Protein AF-Q836P2-F1 (afdb_monomer_lite)

Secondary structure (DSSP, 8-state):
-------TTTTSGGGGS--EEEEEETTEEE-TTS-EES-GGGSPEES-HHHHHHHHHHHT-EEEEE-

Structure (mmCIF, N/CA/C/O backbone):
data_AF-Q836P2-F1
#
_entry.id   AF-Q836P2-F1
#
loop_
_atom_site.group_PDB
_atom_site.id
_atom_site.type_symbol
_atom_site.label_atom_id
_atom_site.label_alt_id
_atom_site.label_comp_id
_atom_site.label_asym_id
_atom_site.label_entity_id
_atom_site.label_seq_id
_atom_site.pdbx_PDB_ins_code
_atom_site.Cartn_x
_atom_site.Cartn_y
_atom_site.Cartn_z
_atom_site.occupancy
_atom_site.B_iso_or_equiv
_atom_site.auth_seq_id
_atom_site.auth_comp_id
_atom_site.auth_asym_id
_atom_site.auth_atom_id
_atom_site.pdbx_PDB_model_num
ATOM 1 N N . MET A 1 1 ? -1.718 42.613 22.373 1.00 43.28 1 MET A N 1
ATOM 2 C CA . MET A 1 1 ? -2.279 42.290 21.043 1.00 43.28 1 MET A CA 1
ATOM 3 C C . MET A 1 1 ? -1.805 40.902 20.663 1.00 43.28 1 MET A C 1
ATOM 5 O O . MET A 1 1 ? -0.621 40.678 20.462 1.00 43.28 1 MET A O 1
ATOM 9 N N . THR A 1 2 ? -2.735 39.962 20.745 1.00 42.00 2 THR A N 1
ATOM 10 C CA . THR A 1 2 ? -2.599 38.514 20.581 1.00 42.00 2 THR A CA 1
ATOM 11 C C . THR A 1 2 ? -2.272 38.144 19.136 1.00 42.00 2 THR A C 1
ATOM 13 O O . THR A 1 2 ? -3.116 38.305 18.261 1.00 42.00 2 THR A O 1
ATOM 16 N N . PHE A 1 3 ? -1.081 37.599 18.883 1.00 46.91 3 PHE A N 1
ATOM 17 C CA . PHE A 1 3 ? -0.790 36.891 17.635 1.00 46.91 3 PHE A CA 1
ATOM 18 C C . PHE A 1 3 ? -0.960 35.386 17.864 1.00 46.91 3 PHE A C 1
ATOM 20 O O . PHE A 1 3 ? -0.092 34.709 18.409 1.00 46.91 3 PHE A O 1
ATOM 27 N N . LEU A 1 4 ? -2.133 34.885 17.473 1.00 51.34 4 LEU A N 1
ATOM 28 C CA . LEU A 1 4 ? -2.447 33.467 17.310 1.00 51.34 4 LEU A CA 1
ATOM 29 C C . LEU A 1 4 ? -1.639 32.919 16.126 1.00 51.34 4 LEU A C 1
ATOM 31 O O . LEU A 1 4 ? -2.026 33.093 14.974 1.00 51.34 4 LEU A O 1
ATOM 35 N N . ILE A 1 5 ? -0.516 32.256 16.399 1.00 60.47 5 ILE A N 1
ATOM 36 C CA . ILE A 1 5 ? 0.199 31.471 15.388 1.00 60.47 5 ILE A CA 1
ATOM 37 C C . ILE A 1 5 ? -0.369 30.054 15.453 1.00 60.47 5 ILE A C 1
ATOM 39 O O . ILE A 1 5 ? -0.113 29.295 16.387 1.00 60.47 5 ILE A O 1
ATOM 43 N N . ALA A 1 6 ? -1.215 29.734 14.477 1.00 57.62 6 ALA A N 1
ATOM 44 C CA . ALA A 1 6 ? -1.829 28.426 14.314 1.00 57.62 6 ALA A CA 1
ATOM 45 C C . ALA A 1 6 ? -0.759 27.322 14.149 1.00 57.62 6 ALA A C 1
ATOM 47 O O . ALA A 1 6 ? 0.169 27.491 13.352 1.00 57.62 6 ALA A O 1
ATOM 48 N N . PRO A 1 7 ? -0.879 26.161 14.820 1.00 51.88 7 PRO A N 1
ATOM 49 C CA . PRO A 1 7 ? 0.068 25.061 14.679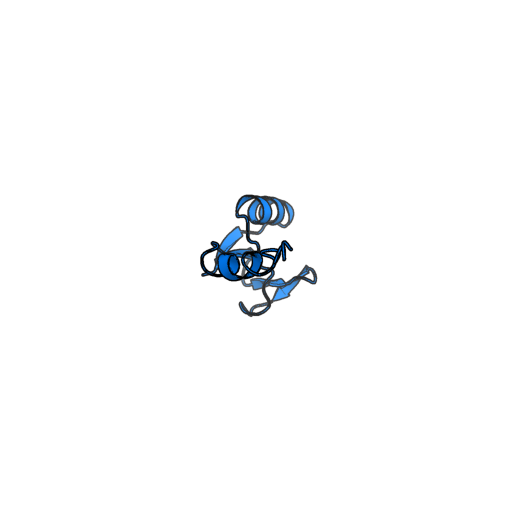 1.00 51.88 7 PRO A CA 1
ATOM 50 C C . PRO A 1 7 ? -0.270 24.212 13.440 1.00 51.88 7 PRO A C 1
ATOM 52 O O . PRO A 1 7 ? -0.620 23.041 13.549 1.00 51.88 7 PRO A O 1
ATOM 55 N N . PHE A 1 8 ? -0.176 24.784 12.236 1.00 50.38 8 PHE A N 1
ATOM 56 C CA . PHE A 1 8 ? -0.416 24.039 10.986 1.00 50.38 8 PHE A CA 1
ATOM 57 C C . PHE A 1 8 ? 0.739 23.101 10.586 1.00 50.38 8 PHE A C 1
ATOM 59 O O . PHE A 1 8 ? 0.616 22.331 9.638 1.00 50.38 8 PHE A O 1
ATOM 66 N N . THR A 1 9 ? 1.858 23.107 11.313 1.00 49.69 9 THR A N 1
ATOM 67 C CA . THR A 1 9 ? 3.067 22.358 10.933 1.00 49.69 9 THR A CA 1
ATOM 68 C C . THR A 1 9 ? 3.239 21.015 11.651 1.00 49.69 9 THR A C 1
ATOM 70 O O . THR A 1 9 ? 4.077 20.213 11.240 1.00 49.69 9 THR A O 1
ATOM 73 N N . LEU A 1 10 ? 2.413 20.689 12.657 1.00 45.00 10 LEU A N 1
ATOM 74 C CA . LEU A 1 10 ? 2.523 19.417 13.395 1.00 45.00 10 LEU A CA 1
ATOM 75 C C . LEU A 1 10 ? 1.833 18.225 12.697 1.00 45.00 10 LEU A C 1
ATOM 77 O O . LEU A 1 10 ? 1.936 17.089 13.155 1.00 45.00 10 LEU A O 1
ATOM 81 N N . PHE A 1 11 ? 1.148 18.445 11.572 1.00 44.66 11 PHE A N 1
ATOM 82 C CA . PHE A 1 11 ? 0.461 17.366 10.851 1.00 44.66 11 PHE A CA 1
ATOM 83 C C . PHE A 1 11 ? 1.409 16.509 9.985 1.00 44.66 11 PHE A C 1
ATOM 85 O O . PHE A 1 11 ? 1.084 15.373 9.653 1.00 44.66 11 PHE A O 1
ATOM 92 N N . SER A 1 12 ? 2.608 17.008 9.653 1.00 45.16 12 SER A N 1
ATOM 93 C CA . SER A 1 12 ? 3.488 16.364 8.659 1.00 4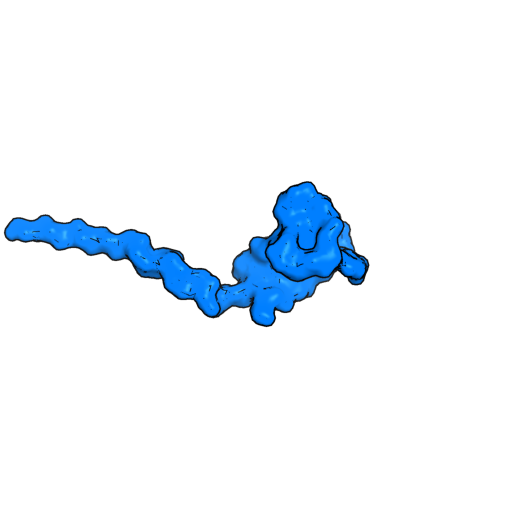5.16 12 SER A CA 1
ATOM 94 C C . SER A 1 12 ? 4.481 15.342 9.246 1.00 45.16 12 SER A C 1
ATOM 96 O O . SER A 1 12 ? 4.861 14.385 8.575 1.00 45.16 12 SER A O 1
ATOM 98 N N . ILE A 1 13 ? 4.872 15.472 10.522 1.00 44.56 13 ILE A N 1
ATOM 99 C CA . ILE A 1 13 ? 5.934 14.631 11.124 1.00 44.56 13 ILE A CA 1
ATOM 100 C C . ILE A 1 13 ? 5.403 13.277 11.635 1.00 44.56 13 ILE A C 1
ATOM 102 O O . ILE A 1 13 ? 6.157 12.311 11.745 1.00 44.56 13 ILE A O 1
ATOM 106 N N . ARG A 1 14 ? 4.084 13.120 11.833 1.00 44.00 14 ARG A N 1
ATOM 107 C CA . ARG A 1 14 ? 3.494 11.800 12.152 1.00 44.00 14 ARG A CA 1
ATOM 108 C C . ARG A 1 14 ? 3.531 10.800 10.986 1.00 44.00 14 ARG A C 1
ATOM 110 O O . ARG A 1 14 ? 3.147 9.652 11.167 1.00 44.00 14 ARG A O 1
ATOM 117 N N . LYS A 1 15 ? 4.043 11.201 9.818 1.00 46.34 15 LYS A N 1
ATOM 118 C CA . LYS A 1 15 ? 4.230 10.354 8.631 1.00 46.34 15 LYS A CA 1
ATOM 119 C C . LYS A 1 15 ? 5.331 9.285 8.798 1.00 46.34 15 LYS A C 1
ATOM 121 O O . LYS A 1 15 ? 5.404 8.378 7.980 1.00 46.34 15 LYS A O 1
ATOM 126 N N . ALA A 1 16 ? 6.170 9.367 9.838 1.00 45.84 16 ALA A N 1
ATOM 127 C CA . ALA A 1 16 ? 7.440 8.628 9.907 1.00 45.84 16 ALA A CA 1
ATOM 128 C C . ALA A 1 16 ? 7.460 7.325 10.739 1.00 45.84 16 ALA A C 1
ATOM 130 O O . ALA A 1 16 ? 8.456 6.613 10.694 1.00 45.84 16 ALA A O 1
ATOM 131 N N . VAL A 1 17 ? 6.396 6.956 11.464 1.00 49.31 17 VAL A N 1
ATOM 132 C CA . VAL A 1 17 ? 6.304 5.631 12.135 1.00 49.31 17 VAL A CA 1
ATOM 133 C C . VAL A 1 17 ? 4.900 5.049 11.966 1.00 49.31 17 VAL A C 1
ATOM 135 O O . VAL A 1 17 ? 4.291 4.493 12.876 1.00 49.31 17 VAL A O 1
ATOM 138 N N . MET A 1 18 ? 4.320 5.238 10.785 1.00 53.91 18 MET A N 1
ATOM 139 C CA . MET A 1 18 ? 3.077 4.569 10.431 1.00 53.91 18 MET A CA 1
ATOM 140 C C . MET A 1 18 ? 3.442 3.280 9.719 1.00 53.91 18 MET A C 1
ATOM 142 O O . MET A 1 18 ? 4.159 3.291 8.724 1.00 53.91 18 MET A O 1
ATOM 146 N N . SER A 1 19 ? 2.957 2.164 10.253 1.00 59.81 19 SER A N 1
ATOM 147 C CA . SER A 1 19 ? 3.018 0.875 9.574 1.00 59.81 19 SER A CA 1
ATOM 148 C C . SER A 1 19 ? 2.431 1.051 8.171 1.00 59.81 19 SER A C 1
ATOM 150 O O . SER A 1 19 ? 1.237 1.300 8.038 1.00 59.81 19 SER A O 1
ATOM 152 N N . MET A 1 20 ? 3.273 1.008 7.141 1.00 84.50 20 MET A N 1
ATOM 153 C CA . MET A 1 20 ? 2.836 1.100 5.754 1.00 84.50 20 MET A CA 1
ATOM 154 C C . MET A 1 20 ? 2.476 -0.309 5.281 1.00 84.50 20 MET A C 1
ATOM 156 O O . MET A 1 20 ? 3.101 -1.300 5.652 1.00 84.50 20 MET A O 1
ATOM 160 N N . TYR A 1 21 ? 1.412 -0.429 4.505 1.00 87.56 21 TYR A N 1
ATOM 161 C CA . TYR A 1 21 ? 0.908 -1.703 4.009 1.00 87.56 21 TYR A CA 1
ATOM 162 C C . TYR A 1 21 ? 0.767 -1.614 2.501 1.00 87.56 21 TYR A C 1
ATOM 164 O O . TYR A 1 21 ? 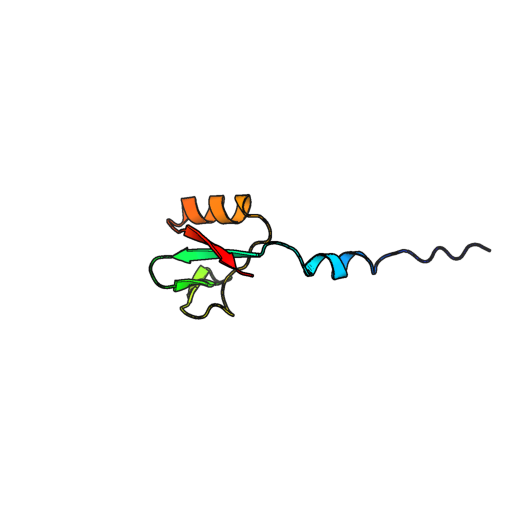0.338 -0.599 1.976 1.00 87.56 21 TYR A O 1
ATOM 172 N N . ALA A 1 22 ? 1.090 -2.676 1.786 1.00 87.88 22 ALA A N 1
ATOM 173 C CA . ALA A 1 22 ? 0.818 -2.787 0.365 1.00 87.88 22 ALA A CA 1
ATOM 174 C C . ALA A 1 22 ? 0.151 -4.118 0.087 1.00 87.88 22 ALA A C 1
ATOM 176 O O . ALA A 1 22 ? 0.311 -5.086 0.834 1.00 87.88 22 ALA A O 1
ATOM 177 N N . ILE A 1 23 ? -0.574 -4.186 -1.017 1.00 89.00 23 ILE A N 1
ATOM 178 C CA . ILE A 1 23 ? -1.241 -5.418 -1.406 1.00 89.00 23 ILE A CA 1
ATOM 179 C C . ILE A 1 23 ? -0.370 -6.135 -2.439 1.00 89.00 23 ILE A C 1
ATOM 181 O O . ILE A 1 23 ? -0.002 -5.577 -3.477 1.00 89.00 23 ILE A O 1
ATOM 185 N N . LYS A 1 24 ? -0.000 -7.375 -2.118 1.00 88.50 24 LYS A N 1
ATOM 186 C CA . LYS A 1 24 ? 0.781 -8.267 -2.970 1.00 88.50 24 LYS A CA 1
ATOM 187 C C . LYS A 1 24 ? -0.156 -9.257 -3.660 1.00 88.50 24 LYS A C 1
ATOM 189 O O . LYS A 1 24 ? -0.942 -9.931 -3.002 1.00 88.50 24 LYS A O 1
ATOM 194 N N . PHE A 1 25 ? -0.007 -9.399 -4.971 1.00 85.38 25 PHE A N 1
ATOM 195 C CA . PHE A 1 25 ? -0.800 -10.288 -5.818 1.00 85.38 25 PHE A CA 1
ATOM 196 C C . PHE A 1 25 ? 0.137 -11.219 -6.572 1.00 85.38 25 PHE A C 1
ATOM 198 O O . PHE A 1 25 ? 0.971 -10.739 -7.341 1.00 85.38 25 PHE A O 1
ATOM 205 N N . PHE A 1 26 ? 0.024 -12.533 -6.355 1.00 80.00 26 PHE A N 1
ATOM 206 C CA . PHE A 1 26 ? 0.902 -13.562 -6.934 1.00 80.00 26 PHE A CA 1
ATOM 207 C C . PHE A 1 26 ? 2.405 -13.226 -6.827 1.00 80.00 26 PHE A C 1
ATOM 209 O O . PHE A 1 26 ? 3.077 -13.591 -5.858 1.00 80.00 26 PHE A O 1
ATOM 216 N N . HIS A 1 27 ? 2.951 -12.538 -7.833 1.00 82.06 27 HIS A N 1
ATOM 217 C CA . HIS A 1 27 ? 4.368 -12.196 -7.998 1.00 82.06 27 HIS A CA 1
ATOM 218 C C . HIS A 1 27 ? 4.629 -10.692 -8.169 1.00 82.06 27 HIS A C 1
ATOM 220 O O . HIS A 1 27 ? 5.741 -10.299 -8.514 1.00 82.06 27 HIS A O 1
ATOM 226 N N . GLY A 1 28 ? 3.630 -9.850 -7.911 1.00 86.88 28 GLY A N 1
ATOM 227 C CA . GLY A 1 28 ? 3.747 -8.402 -8.007 1.00 86.88 28 GLY A CA 1
ATOM 228 C C . GLY A 1 28 ? 2.970 -7.670 -6.922 1.00 86.88 28 GLY A C 1
ATOM 229 O O . GLY A 1 28 ? 2.372 -8.267 -6.026 1.00 86.88 28 GLY A O 1
ATOM 230 N N . TYR A 1 29 ? 3.002 -6.357 -7.029 1.00 88.31 29 TYR A N 1
ATOM 231 C CA . TYR A 1 29 ? 2.269 -5.403 -6.222 1.00 88.31 29 TYR A CA 1
ATOM 232 C C . TYR A 1 29 ? 1.264 -4.672 -7.105 1.00 88.31 29 TYR A C 1
ATOM 234 O O . TYR A 1 29 ? 1.443 -4.584 -8.320 1.00 88.31 29 TYR A O 1
ATOM 242 N N . LEU A 1 30 ? 0.207 -4.155 -6.495 1.00 85.56 30 LEU A N 1
ATOM 243 C CA . LEU A 1 30 ? -0.734 -3.274 -7.181 1.00 85.56 30 LEU A CA 1
ATOM 244 C C . LEU A 1 30 ? -0.200 -1.850 -7.154 1.00 85.56 30 LEU A C 1
ATOM 246 O O . LEU A 1 30 ? 0.240 -1.395 -6.102 1.00 85.56 30 LEU A O 1
ATOM 250 N N . THR A 1 31 ? -0.220 -1.171 -8.293 1.00 85.25 31 THR A N 1
ATOM 251 C CA . THR A 1 31 ? 0.058 0.265 -8.394 1.00 85.25 31 THR A CA 1
ATOM 252 C C . THR A 1 31 ? -1.209 1.079 -8.136 1.00 85.25 31 THR A C 1
ATOM 254 O O . THR A 1 31 ? -2.317 0.541 -8.151 1.00 85.25 31 THR A O 1
ATOM 257 N N . ALA A 1 32 ? -1.066 2.390 -7.922 1.00 80.69 32 ALA A N 1
ATOM 258 C CA . ALA A 1 32 ? -2.212 3.297 -7.797 1.00 80.69 32 ALA A CA 1
ATOM 259 C C . ALA A 1 32 ? -3.143 3.252 -9.024 1.00 80.69 32 ALA A C 1
ATOM 261 O O . ALA A 1 32 ? -4.354 3.376 -8.882 1.00 80.69 32 ALA A O 1
ATOM 262 N N . ASP A 1 33 ? -2.587 2.970 -10.204 1.00 81.56 33 ASP A N 1
ATOM 263 C CA . ASP A 1 33 ? -3.328 2.852 -11.465 1.00 81.56 33 ASP A CA 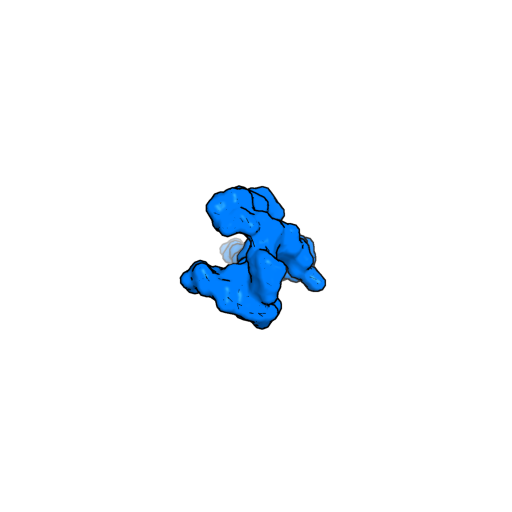1
ATOM 264 C C . ASP A 1 33 ? -4.086 1.521 -11.615 1.00 81.56 33 ASP A C 1
ATOM 266 O O . ASP A 1 33 ? -4.608 1.217 -12.687 1.00 81.56 33 ASP A O 1
ATOM 270 N N . GLY A 1 34 ? -4.080 0.666 -10.588 1.00 78.94 34 GLY A N 1
ATOM 271 C CA . GLY A 1 34 ? -4.703 -0.656 -10.641 1.00 78.94 34 GLY A CA 1
ATOM 272 C C . GLY A 1 34 ? -3.935 -1.677 -11.490 1.00 78.94 34 GLY A C 1
ATOM 273 O O . GLY A 1 34 ? -4.456 -2.753 -11.782 1.00 78.94 34 GLY A O 1
ATOM 274 N N . LYS A 1 35 ? -2.695 -1.372 -11.895 1.00 83.62 35 LYS A N 1
ATOM 275 C CA . LYS A 1 35 ? -1.841 -2.281 -12.673 1.00 83.62 35 LYS A CA 1
ATOM 276 C C . LYS A 1 35 ? -0.960 -3.124 -11.757 1.00 83.62 35 LYS A C 1
ATOM 278 O O . LYS A 1 35 ? -0.701 -2.788 -10.603 1.00 83.62 35 LYS A O 1
ATOM 283 N N . ARG A 1 36 ? -0.456 -4.235 -12.293 1.00 85.25 36 ARG A N 1
ATOM 284 C CA . ARG A 1 36 ? 0.521 -5.084 -11.605 1.00 85.25 36 ARG A CA 1
ATOM 285 C C . ARG A 1 36 ? 1.935 -4.581 -11.888 1.00 85.25 36 ARG A C 1
ATOM 287 O O . ARG A 1 36 ? 2.355 -4.584 -13.040 1.00 85.25 36 ARG A O 1
ATOM 294 N N . THR A 1 37 ? 2.686 -4.241 -10.846 1.00 81.12 37 THR A N 1
ATOM 295 C CA . THR A 1 37 ? 4.125 -3.955 -10.932 1.00 81.12 37 THR A CA 1
ATOM 296 C C . THR A 1 37 ? 4.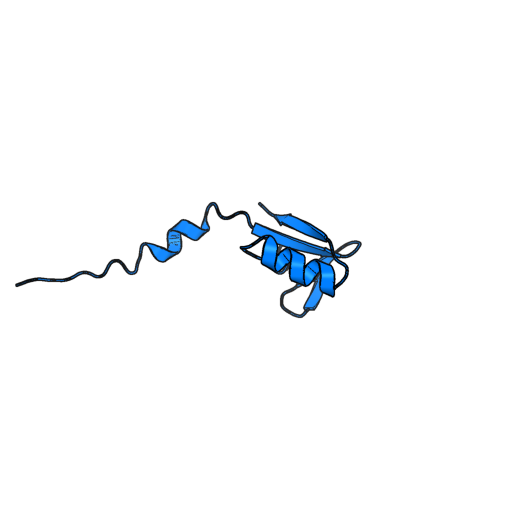945 -5.004 -10.187 1.00 81.12 37 THR A C 1
ATOM 298 O O . THR A 1 37 ? 4.469 -5.623 -9.236 1.00 81.12 37 THR A O 1
ATOM 301 N N . ARG A 1 38 ? 6.190 -5.230 -10.606 1.00 83.62 38 ARG A N 1
ATOM 302 C CA . ARG A 1 38 ? 7.162 -6.010 -9.824 1.00 83.62 38 ARG A CA 1
ATOM 303 C C . ARG A 1 38 ? 7.908 -5.124 -8.822 1.00 83.62 38 ARG A C 1
ATOM 305 O O . ARG A 1 38 ? 8.400 -5.625 -7.810 1.00 83.62 38 ARG A O 1
ATOM 312 N N . ASP A 1 39 ? 7.935 -3.822 -9.084 1.00 79.88 39 ASP A N 1
ATOM 313 C CA . ASP A 1 39 ? 8.718 -2.849 -8.342 1.00 79.88 39 ASP A CA 1
ATOM 314 C C . ASP A 1 39 ? 7.997 -2.431 -7.066 1.00 79.88 39 ASP A C 1
ATOM 316 O O . ASP A 1 39 ? 6.868 -1.939 -7.087 1.00 79.88 39 ASP A O 1
ATOM 320 N N . LYS A 1 40 ? 8.674 -2.594 -5.927 1.00 75.50 40 LYS A N 1
ATOM 321 C CA . LYS A 1 40 ? 8.136 -2.172 -4.626 1.00 75.50 40 LYS A CA 1
ATOM 322 C C . LYS A 1 40 ? 7.942 -0.659 -4.539 1.00 75.50 40 LYS A C 1
ATOM 324 O O . LYS A 1 40 ? 7.046 -0.215 -3.838 1.00 75.50 40 LYS A O 1
ATOM 329 N N . SER A 1 41 ? 8.749 0.130 -5.243 1.00 78.06 41 SER A N 1
ATOM 330 C CA . SER A 1 41 ? 8.710 1.596 -5.164 1.00 78.06 41 SER A CA 1
ATOM 331 C C . SER A 1 41 ? 7.447 2.198 -5.785 1.00 78.06 41 SER A C 1
ATOM 333 O O . SER A 1 41 ? 7.009 3.259 -5.363 1.00 78.06 41 SER A O 1
ATOM 335 N N . GLY A 1 42 ? 6.850 1.514 -6.767 1.00 77.75 42 GLY A N 1
ATOM 336 C CA . GLY A 1 42 ? 5.618 1.947 -7.435 1.00 77.75 42 GLY A CA 1
ATOM 337 C C . GLY A 1 42 ? 4.345 1.341 -6.844 1.00 77.75 42 GLY A C 1
ATOM 338 O O . GLY A 1 42 ? 3.277 1.473 -7.441 1.00 77.75 42 GLY A O 1
ATOM 339 N N . CYS A 1 43 ? 4.439 0.617 -5.725 1.00 84.50 43 CYS A N 1
ATOM 340 C CA . CYS A 1 43 ? 3.268 -0.022 -5.144 1.00 84.50 43 CYS A CA 1
ATOM 341 C C . CYS A 1 43 ? 2.342 0.989 -4.461 1.00 84.50 43 CYS A C 1
ATOM 343 O O . CYS A 1 43 ? 2.770 2.001 -3.910 1.00 84.50 43 CYS A O 1
ATOM 345 N N . LEU A 1 44 ? 1.051 0.685 -4.490 1.00 85.88 44 LEU A N 1
ATOM 346 C CA . LEU A 1 44 ? 0.030 1.416 -3.772 1.00 85.88 44 LEU A CA 1
ATOM 347 C C . LEU A 1 44 ? 0.173 1.123 -2.281 1.00 85.88 44 LEU A C 1
ATOM 349 O O . LEU A 1 44 ? 0.043 -0.027 -1.845 1.00 85.88 44 LEU A O 1
ATOM 353 N N . VAL A 1 45 ? 0.456 2.179 -1.522 1.00 86.75 45 VAL A N 1
ATOM 354 C CA . VAL A 1 45 ? 0.680 2.094 -0.085 1.00 86.75 45 VAL A CA 1
ATOM 355 C C . VAL A 1 45 ? -0.539 2.584 0.678 1.00 86.75 45 VAL A C 1
ATOM 357 O O . VAL A 1 45 ? -1.122 3.620 0.375 1.00 86.75 45 VAL A O 1
ATOM 360 N N . TYR A 1 46 ? -0.878 1.831 1.710 1.00 85.81 46 TYR A N 1
ATOM 361 C CA . TYR A 1 46 ? -1.961 2.070 2.637 1.00 85.81 46 TYR A CA 1
ATOM 362 C C . TYR A 1 46 ? -1.396 2.335 4.023 1.00 85.81 46 TYR A C 1
ATOM 364 O O . TYR A 1 46 ? -0.418 1.725 4.455 1.00 85.81 46 TYR A O 1
ATOM 372 N N . HIS A 1 47 ? -2.062 3.226 4.741 1.00 84.50 47 HIS A N 1
ATOM 373 C CA . HIS A 1 47 ? -1.723 3.572 6.116 1.00 84.50 47 HIS A CA 1
ATOM 374 C C . HIS A 1 47 ? -2.517 2.762 7.149 1.00 84.50 47 HIS A C 1
ATOM 376 O O . HIS A 1 47 ? -2.171 2.748 8.328 1.00 84.50 47 HIS A O 1
ATOM 382 N N . SER A 1 48 ? -3.571 2.076 6.704 1.00 85.50 48 SER A N 1
ATOM 383 C CA . SER A 1 48 ? -4.457 1.263 7.527 1.00 85.50 48 SER A CA 1
ATOM 384 C C . SER A 1 48 ? -4.477 -0.172 7.014 1.00 85.50 48 SER A C 1
ATOM 386 O O . SER A 1 48 ? -4.810 -0.429 5.855 1.00 85.50 48 SER A O 1
ATOM 388 N N . GLU A 1 49 ? -4.164 -1.122 7.893 1.00 86.88 49 GLU A N 1
ATOM 389 C CA . GLU A 1 49 ? -4.210 -2.553 7.577 1.00 86.88 49 GLU A CA 1
ATOM 390 C C . GLU A 1 49 ? -5.614 -2.996 7.167 1.00 86.88 49 GLU A C 1
ATOM 392 O O . GLU A 1 49 ? -5.778 -3.749 6.211 1.00 86.88 49 GLU A O 1
ATOM 397 N N . LYS A 1 50 ? -6.643 -2.476 7.849 1.00 88.06 50 LYS A N 1
ATOM 398 C CA . LYS A 1 50 ? -8.046 -2.812 7.571 1.00 88.06 50 LYS A CA 1
ATOM 399 C C . LYS A 1 50 ? -8.468 -2.392 6.165 1.00 88.06 50 LYS A C 1
ATOM 401 O O . LYS A 1 50 ? -9.221 -3.112 5.516 1.00 88.06 50 LYS A O 1
ATOM 406 N N . GLU A 1 51 ? -8.012 -1.232 5.702 1.00 86.75 51 GLU A N 1
ATOM 407 C CA . GLU A 1 51 ? -8.314 -0.750 4.349 1.00 86.75 51 GLU A CA 1
ATOM 408 C C . GLU A 1 51 ? -7.590 -1.580 3.295 1.00 86.75 51 GLU A C 1
ATOM 410 O O . GLU A 1 51 ? -8.212 -2.023 2.327 1.00 86.75 51 GLU A O 1
ATOM 415 N N . ALA A 1 52 ? -6.307 -1.868 3.532 1.00 88.00 52 ALA A N 1
ATOM 416 C CA . ALA A 1 52 ? -5.528 -2.744 2.671 1.00 88.00 52 ALA A CA 1
ATOM 417 C C . ALA A 1 52 ? -6.160 -4.142 2.580 1.00 88.00 52 ALA A C 1
ATOM 419 O O . ALA A 1 52 ? -6.235 -4.700 1.489 1.00 88.00 52 ALA A O 1
ATOM 420 N N . GLN A 1 53 ? -6.656 -4.686 3.697 1.00 90.75 53 GLN A N 1
ATOM 421 C CA . GLN A 1 53 ? -7.258 -6.019 3.747 1.00 90.75 53 GLN A CA 1
ATOM 422 C C . GLN A 1 53 ? -8.585 -6.063 2.995 1.00 90.75 53 GLN A C 1
ATOM 424 O O . GLN A 1 53 ? -8.756 -6.926 2.147 1.00 90.75 53 GLN A O 1
ATOM 429 N N . LYS A 1 54 ? -9.473 -5.078 3.190 1.00 91.12 54 LYS A N 1
ATOM 430 C CA . LYS A 1 54 ? -10.733 -4.995 2.428 1.00 91.12 54 LYS A CA 1
ATOM 431 C C . LYS A 1 54 ? -10.505 -4.994 0.915 1.00 91.12 54 LYS A C 1
ATOM 433 O O . LYS A 1 54 ? -11.290 -5.581 0.175 1.00 91.12 54 LYS A O 1
ATOM 438 N N . LEU A 1 55 ? -9.466 -4.303 0.444 1.00 87.25 55 LEU A N 1
ATOM 439 C CA . LEU A 1 55 ? -9.116 -4.283 -0.978 1.00 87.25 55 LEU A CA 1
ATOM 440 C C . LEU A 1 55 ? -8.407 -5.568 -1.412 1.00 87.25 55 LEU A C 1
ATOM 442 O O . LEU A 1 55 ? -8.670 -6.059 -2.508 1.00 87.25 55 LEU A O 1
ATOM 446 N N . ALA A 1 56 ? -7.568 -6.149 -0.556 1.00 89.00 56 ALA A N 1
ATOM 447 C 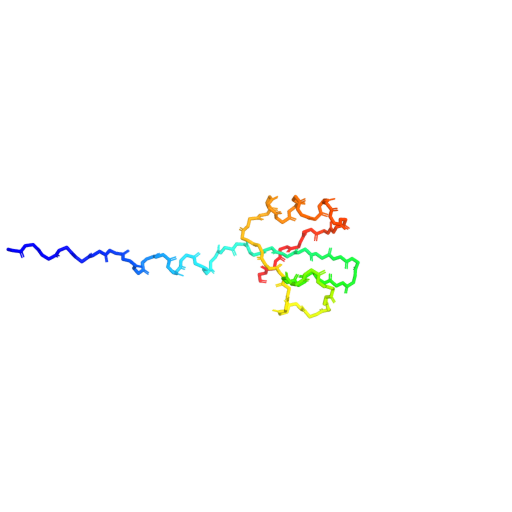CA . ALA A 1 56 ? -6.954 -7.446 -0.803 1.00 89.00 56 ALA A CA 1
ATOM 448 C C . ALA A 1 56 ? -8.012 -8.547 -0.956 1.00 89.00 56 ALA A C 1
ATOM 450 O O . ALA A 1 56 ? -7.944 -9.293 -1.925 1.00 89.00 56 ALA A O 1
ATOM 451 N N . ASP A 1 57 ? -9.026 -8.586 -0.091 1.00 90.56 57 ASP A N 1
ATOM 452 C CA . ASP A 1 57 ? -10.107 -9.575 -0.137 1.00 90.56 57 ASP A CA 1
ATOM 453 C C . ASP A 1 57 ? -10.946 -9.441 -1.416 1.00 90.56 57 ASP A C 1
ATOM 455 O O . ASP A 1 57 ? -11.334 -10.441 -2.015 1.00 90.56 57 ASP A O 1
ATOM 459 N N . LYS A 1 58 ? -11.182 -8.207 -1.884 1.00 89.00 58 LYS A N 1
ATOM 460 C CA . LYS A 1 58 ? -11.913 -7.950 -3.137 1.00 89.00 58 LYS A CA 1
ATOM 461 C C . LYS A 1 58 ? -11.130 -8.344 -4.388 1.00 89.00 58 LYS A C 1
ATOM 463 O O . LYS A 1 58 ? -11.722 -8.826 -5.345 1.00 89.00 58 LYS A O 1
ATOM 468 N N . ILE A 1 59 ? -9.824 -8.080 -4.408 1.00 84.00 59 ILE A N 1
ATOM 469 C CA . ILE A 1 59 ? -8.973 -8.274 -5.595 1.00 84.00 59 ILE A CA 1
ATOM 470 C C . ILE A 1 59 ? -8.302 -9.670 -5.571 1.00 84.00 59 ILE A C 1
ATOM 472 O O . ILE A 1 59 ? -7.732 -10.108 -6.566 1.00 84.00 59 ILE A O 1
ATOM 476 N N . GLY A 1 60 ? -8.376 -10.402 -4.452 1.00 85.38 60 GLY A N 1
ATOM 477 C CA . GLY A 1 60 ? -7.745 -11.717 -4.268 1.00 85.38 60 GLY A CA 1
ATOM 478 C C . GLY A 1 60 ? -6.249 -11.645 -3.935 1.00 85.38 60 GLY A C 1
ATOM 479 O O . GLY A 1 60 ? -5.468 -12.517 -4.313 1.00 85.38 60 GLY A O 1
ATOM 480 N N . GLY A 1 61 ? -5.821 -10.567 -3.280 1.00 87.56 61 GLY A N 1
ATOM 481 C CA . GLY A 1 61 ? -4.438 -10.334 -2.875 1.00 87.56 61 GLY A CA 1
ATOM 482 C C . GLY A 1 61 ? -4.154 -10.701 -1.427 1.00 87.56 61 GLY A C 1
ATOM 483 O O . GLY A 1 61 ? -5.018 -11.128 -0.670 1.00 87.56 61 GLY A O 1
ATOM 484 N N . ARG A 1 62 ? -2.910 -10.460 -1.013 1.00 89.75 62 ARG A N 1
ATOM 485 C CA . ARG A 1 62 ? -2.481 -10.543 0.383 1.00 89.75 62 ARG A CA 1
ATOM 486 C C . ARG A 1 62 ? -1.896 -9.213 0.826 1.00 89.75 62 ARG A C 1
ATOM 488 O O . ARG A 1 62 ? -1.024 -8.665 0.152 1.00 89.75 62 ARG A O 1
ATOM 495 N N . VAL A 1 63 ? -2.308 -8.727 1.991 1.00 90.31 63 VAL A N 1
ATOM 496 C CA . VAL A 1 63 ? -1.683 -7.555 2.607 1.00 90.31 63 VAL A CA 1
ATOM 497 C C . VAL A 1 63 ? -0.281 -7.909 3.086 1.00 90.31 63 VAL A C 1
ATOM 499 O O . VAL A 1 63 ? -0.043 -8.935 3.725 1.00 90.31 63 VAL A O 1
ATOM 502 N N . LYS A 1 64 ? 0.673 -7.046 2.759 1.00 88.56 64 LYS A N 1
ATOM 503 C CA . LYS A 1 64 ? 2.048 -7.118 3.221 1.00 88.56 64 LYS A CA 1
ATOM 504 C C . LYS A 1 64 ? 2.428 -5.783 3.834 1.00 88.56 64 LYS A C 1
ATOM 506 O O . LYS A 1 64 ? 2.355 -4.755 3.172 1.00 88.56 64 LYS A O 1
ATOM 511 N N . LYS A 1 65 ? 2.879 -5.809 5.084 1.00 86.94 65 LYS A N 1
ATOM 512 C CA . LYS A 1 65 ? 3.494 -4.645 5.716 1.00 86.94 65 LYS A CA 1
ATOM 513 C C . LYS A 1 65 ? 4.785 -4.296 4.967 1.00 86.94 65 LYS A C 1
ATOM 515 O O . LYS A 1 65 ? 5.625 -5.171 4.739 1.00 86.94 65 LYS A O 1
ATOM 520 N N . ILE A 1 66 ? 4.888 -3.052 4.525 1.00 79.19 66 ILE A N 1
ATOM 521 C CA . ILE A 1 66 ? 6.069 -2.452 3.916 1.00 79.19 66 ILE A CA 1
ATOM 522 C C . ILE A 1 66 ? 6.577 -1.414 4.908 1.00 79.19 66 ILE A C 1
ATOM 524 O O . ILE A 1 66 ? 5.837 -0.533 5.320 1.00 79.19 66 ILE A O 1
ATOM 528 N N . GLY A 1 67 ? 7.815 -1.580 5.341 1.00 65.00 67 GLY A N 1
ATOM 529 C CA . GLY A 1 67 ? 8.517 -0.733 6.294 1.00 65.00 67 GLY A CA 1
ATOM 530 C C . GLY A 1 67 ? 9.997 -0.881 6.032 1.00 65.00 67 GLY A C 1
ATOM 531 O O . GLY A 1 67 ? 10.398 -2.036 5.748 1.00 65.00 67 GLY A O 1
#

Sequence (67 aa):
MTFLIAPFTLFSIRKAVMSMYAIKFFHGYLTADGKRTRDKSGCLVYHSEKEAQKLADKIGGRVKKIG

Radius of gyration: 16.68 Å; chains: 1; bounding box: 21×56×34 Å

pLDDT: mean 74.72, std 16.88, range [42.0, 91.12]

Organism: Enterococcus faecalis (strain ATCC 700802 / V583) (NCBI:txid226185)

Foldseek 3Di:
DDDPDDPPPPPPPVVPPQFKKFWADDQATQAPVRDTDNDPVRHDIDSDPVVRVVVCVVVVTDIDGDD